Protein AF-A0A267GH67-F1 (afdb_monomer_lite)

InterPro domains:
  IPR001129 Membrane-associated, eicosanoid/glutathione metabolism (MAPEG) protein [PF01124] (10-93)
  IPR023352 Membrane associated eicosanoid/glutathione metabolism-like domain superfamily [G3DSA:1.20.120.550] (2-106)
  IPR023352 Membrane associated eicosanoid/glutathione metabolism-like domain superfamily [SSF161084] (2-93)
  IPR050997 Membrane-associated proteins in eicosanoid and glutathione metabolism [PTHR10250] (2-95)

Organism: NCBI:txid282301

Secondary structure (DSSP, 8-state):
-PPTTHHHHHHHHHHHHHHHHHHHHHHHHHHHHTTPPTT----TT-HHHHHHHHHHHHHHHHHHHHHHHHHHHHHH-HHHHHHHHHHHHHHHHHHHHHHHHHHHHHHHHHHHHHHHHHHHHHHHHTSTHHHHHHHHHHHHHHHHHHHHHHHTT-

Structure (mmCIF, N/CA/C/O backbone):
data_AF-A0A267GH67-F1
#
_entry.id   AF-A0A267GH67-F1
#
loop_
_atom_site.group_PDB
_atom_site.id
_atom_site.type_symbol
_atom_site.label_atom_id
_atom_site.label_alt_id
_atom_site.label_comp_id
_atom_site.label_asym_id
_atom_site.label_entity_id
_atom_site.label_seq_id
_atom_site.pdbx_PDB_ins_code
_atom_site.Cartn_x
_atom_site.Cartn_y
_atom_site.Cartn_z
_atom_site.occupancy
_atom_site.B_iso_or_equiv
_atom_site.auth_seq_id
_atom_site.auth_comp_id
_atom_site.auth_asym_id
_atom_site.auth_atom_id
_atom_site.pdbx_PDB_model_num
ATOM 1 N N . GLY A 1 1 ? -23.900 -3.114 24.636 1.00 74.81 1 GLY A N 1
ATOM 2 C CA . GLY A 1 1 ? -24.261 -2.880 23.220 1.00 74.81 1 GLY A CA 1
ATOM 3 C C . GLY A 1 1 ? -23.152 -2.099 22.541 1.00 74.81 1 GLY A C 1
ATOM 4 O O . GLY A 1 1 ? -22.394 -1.452 23.252 1.00 74.81 1 GLY A O 1
ATOM 5 N N . LEU A 1 2 ? -23.020 -2.180 21.212 1.00 79.12 2 LEU A N 1
ATOM 6 C CA . LEU A 1 2 ? -21.977 -1.452 20.472 1.00 79.12 2 LEU A CA 1
ATOM 7 C C . LEU A 1 2 ? -22.184 0.078 20.548 1.00 79.12 2 LEU A C 1
ATOM 9 O O . LEU A 1 2 ? -23.336 0.524 20.536 1.00 79.12 2 LEU A O 1
ATOM 13 N N . PRO A 1 3 ? -21.103 0.884 20.587 1.00 83.31 3 PRO A N 1
ATOM 14 C CA . PRO A 1 3 ? -21.192 2.342 20.607 1.00 83.31 3 PRO A CA 1
ATOM 15 C C . PRO A 1 3 ? -21.930 2.902 19.385 1.00 83.31 3 PRO A C 1
ATOM 17 O O . PRO A 1 3 ? -21.796 2.409 18.259 1.00 83.31 3 PRO A O 1
ATOM 20 N N . ARG A 1 4 ? -22.672 3.999 19.573 1.00 79.50 4 ARG A N 1
ATOM 21 C CA . ARG A 1 4 ? -23.300 4.727 18.460 1.00 79.50 4 ARG A CA 1
ATOM 22 C C . ARG A 1 4 ? -22.183 5.168 17.498 1.00 79.50 4 ARG A C 1
ATOM 24 O O . ARG A 1 4 ? -21.247 5.825 17.941 1.00 79.50 4 ARG A O 1
ATOM 31 N N . HIS A 1 5 ? -22.320 4.899 16.195 1.00 87.50 5 HIS A N 1
ATOM 32 C CA . HIS A 1 5 ? -21.340 5.194 15.119 1.00 87.50 5 HIS A CA 1
ATOM 33 C C . HIS A 1 5 ? -20.160 4.211 14.976 1.00 87.50 5 HIS A C 1
ATOM 35 O O . HIS A 1 5 ? -19.282 4.443 14.146 1.00 87.50 5 HIS A O 1
ATOM 41 N N . TYR A 1 6 ? -20.155 3.078 15.686 1.00 90.06 6 TYR A N 1
ATOM 42 C CA . TYR A 1 6 ? -19.123 2.045 15.500 1.00 90.06 6 TYR A CA 1
ATOM 43 C C . TYR A 1 6 ? -19.083 1.480 14.064 1.00 90.06 6 TYR A C 1
ATOM 45 O O . TYR A 1 6 ? -18.042 1.036 13.591 1.00 90.06 6 TYR A O 1
ATOM 53 N N . GLY A 1 7 ? -20.186 1.587 13.312 1.00 89.88 7 GLY A N 1
ATOM 54 C CA . GLY A 1 7 ? -20.224 1.241 11.887 1.00 89.88 7 GLY A CA 1
ATOM 55 C C . GLY A 1 7 ? -19.213 2.011 11.025 1.00 89.88 7 GLY A C 1
ATOM 56 O O . GLY A 1 7 ? -18.700 1.453 10.059 1.00 89.88 7 GLY A O 1
ATOM 57 N N . CYS A 1 8 ? -18.848 3.246 11.395 1.00 91.12 8 CYS A N 1
ATOM 58 C CA . CYS A 1 8 ? -17.802 3.998 10.695 1.00 91.12 8 CYS A CA 1
ATOM 59 C C . CYS A 1 8 ? -16.424 3.346 10.866 1.00 91.12 8 CYS A C 1
ATOM 61 O O . CYS A 1 8 ? -15.656 3.287 9.913 1.00 91.12 8 CYS A O 1
ATOM 63 N N . VAL A 1 9 ? -16.129 2.807 12.052 1.00 93.12 9 VAL A N 1
ATOM 64 C CA . VAL A 1 9 ? -14.872 2.097 12.338 1.00 93.12 9 VAL A CA 1
ATOM 65 C C . VAL A 1 9 ? -14.767 0.843 11.468 1.00 93.12 9 VAL A C 1
ATOM 67 O O . VAL A 1 9 ? -13.739 0.608 10.838 1.00 93.12 9 VAL A O 1
ATOM 70 N N . ILE A 1 10 ? -15.862 0.085 11.352 1.00 93.62 10 ILE A N 1
ATOM 71 C CA . ILE A 1 10 ? -15.935 -1.102 10.487 1.00 93.62 10 ILE A CA 1
ATOM 72 C C . ILE A 1 10 ? -15.789 -0.732 9.007 1.00 93.62 10 ILE A C 1
ATOM 74 O O . ILE A 1 10 ? -15.074 -1.419 8.274 1.00 93.62 10 ILE A O 1
ATOM 78 N N . ALA A 1 11 ? -16.412 0.361 8.560 1.00 93.94 11 ALA A N 1
ATOM 79 C CA . ALA A 1 11 ? -16.264 0.846 7.189 1.00 93.94 11 ALA A CA 1
ATOM 80 C C . ALA A 1 11 ? -14.805 1.222 6.873 1.00 93.94 11 ALA A C 1
ATOM 82 O O . ALA A 1 11 ? -14.287 0.843 5.824 1.00 93.94 11 ALA A O 1
ATOM 83 N N . VAL A 1 12 ? -14.115 1.893 7.802 1.00 94.69 12 VAL A N 1
ATOM 84 C CA . VAL A 1 12 ? -12.689 2.235 7.667 1.00 94.69 12 VAL A CA 1
ATOM 85 C C . VAL A 1 12 ? -11.811 0.982 7.676 1.00 94.69 12 VAL A C 1
ATOM 87 O O . VAL A 1 12 ? -10.930 0.854 6.830 1.00 94.69 12 VAL A O 1
ATOM 90 N N . GLY A 1 13 ? -12.082 0.016 8.557 1.00 93.81 13 GLY A N 1
ATOM 91 C CA . GLY A 1 13 ? -11.385 -1.273 8.551 1.00 93.81 13 GLY A CA 1
ATOM 92 C C . GLY A 1 13 ? -11.557 -2.014 7.220 1.00 93.81 13 GLY A C 1
ATOM 93 O O . GLY A 1 13 ? -10.582 -2.473 6.628 1.00 93.81 13 GLY A O 1
ATOM 94 N N . SER A 1 14 ? -12.780 -2.036 6.688 1.00 94.75 14 SER A N 1
ATOM 95 C CA . SER A 1 14 ? -13.091 -2.639 5.385 1.00 94.75 14 SER A CA 1
ATOM 96 C C . SER A 1 14 ? -12.368 -1.924 4.237 1.00 94.75 14 SER A C 1
ATOM 98 O O . SER A 1 14 ? -11.824 -2.572 3.343 1.00 94.75 14 SER A O 1
ATOM 100 N N . ALA A 1 15 ? -12.290 -0.590 4.279 1.00 93.31 15 ALA A N 1
ATOM 101 C CA . ALA A 1 15 ? -11.517 0.191 3.317 1.00 93.31 15 ALA A CA 1
ATOM 102 C C . ALA A 1 15 ? -10.016 -0.149 3.368 1.00 93.31 15 ALA A C 1
ATOM 104 O O . ALA A 1 15 ? -9.376 -0.218 2.320 1.00 93.31 15 ALA A O 1
ATOM 105 N N . GLY A 1 16 ? -9.463 -0.434 4.552 1.00 92.50 16 GLY A N 1
ATOM 106 C CA . GLY A 1 16 ? -8.086 -0.915 4.700 1.00 92.50 16 GLY A CA 1
ATOM 107 C C . GLY A 1 16 ? -7.823 -2.219 3.947 1.00 92.50 16 GLY A C 1
ATOM 108 O O . GLY A 1 16 ? -6.828 -2.337 3.230 1.00 92.50 16 GLY A O 1
ATOM 109 N N . VAL A 1 17 ? -8.762 -3.167 4.000 1.00 92.69 17 VAL A N 1
ATOM 110 C CA . VAL A 1 17 ? -8.658 -4.426 3.245 1.00 92.69 17 VAL A CA 1
ATOM 111 C C . VAL A 1 17 ? -8.622 -4.155 1.739 1.00 92.69 17 VAL A C 1
ATOM 113 O O . VAL A 1 17 ? -7.786 -4.715 1.026 1.00 92.69 17 VAL A O 1
ATOM 116 N N . LEU A 1 18 ? -9.469 -3.245 1.250 1.00 92.06 18 LEU A N 1
ATOM 117 C CA . LEU A 1 18 ? -9.481 -2.847 -0.162 1.00 92.06 18 LEU A CA 1
ATOM 118 C C . LEU A 1 18 ? -8.173 -2.163 -0.585 1.00 92.06 18 LEU A C 1
ATOM 120 O O . LEU A 1 18 ? -7.682 -2.409 -1.690 1.00 92.06 18 LEU A O 1
ATOM 124 N N . VAL A 1 19 ? -7.578 -1.343 0.287 1.00 90.75 19 VAL A N 1
ATOM 125 C CA . VAL A 1 19 ? -6.249 -0.756 0.054 1.00 90.75 19 VAL A CA 1
ATOM 126 C C . VAL A 1 19 ? -5.198 -1.858 -0.081 1.00 90.75 19 VAL A C 1
ATOM 128 O O . VAL A 1 19 ? -4.422 -1.820 -1.038 1.00 90.75 19 VAL A O 1
ATOM 131 N N . ASN A 1 20 ? -5.217 -2.873 0.788 1.00 91.56 20 ASN A N 1
ATOM 132 C CA . ASN A 1 20 ? -4.273 -3.990 0.722 1.00 91.56 20 ASN A CA 1
ATOM 133 C C . ASN A 1 20 ? -4.378 -4.777 -0.593 1.00 91.56 20 ASN A C 1
ATOM 135 O O . ASN A 1 20 ? -3.376 -5.004 -1.273 1.00 91.56 20 ASN A O 1
ATOM 139 N N . ILE A 1 21 ? -5.605 -5.134 -0.991 1.00 90.94 21 ILE A N 1
ATOM 140 C CA . ILE A 1 21 ? -5.888 -5.802 -2.274 1.00 90.94 21 ILE A CA 1
ATOM 141 C C . ILE A 1 21 ? -5.385 -4.938 -3.433 1.00 90.94 21 ILE A C 1
ATOM 143 O O . ILE A 1 21 ? -4.790 -5.425 -4.395 1.00 90.94 21 ILE A O 1
ATOM 147 N N . GLY A 1 22 ? -5.589 -3.630 -3.326 1.00 89.25 22 GLY A N 1
ATOM 148 C CA . GLY A 1 22 ? -5.101 -2.657 -4.276 1.00 89.25 22 GLY A CA 1
ATOM 149 C C . GLY A 1 22 ? -3.580 -2.640 -4.441 1.00 89.25 22 GLY A C 1
ATOM 150 O O . GLY A 1 22 ? -3.077 -2.614 -5.568 1.00 89.25 22 GLY A O 1
ATOM 151 N N . LEU A 1 23 ? -2.848 -2.656 -3.330 1.00 89.06 23 LEU A N 1
ATOM 152 C CA . LEU A 1 23 ? -1.387 -2.716 -3.317 1.00 89.06 23 LEU A CA 1
ATOM 153 C C . LEU A 1 23 ? -0.888 -4.036 -3.920 1.00 89.06 23 LEU A C 1
ATOM 155 O O . LEU A 1 23 ? -0.043 -4.013 -4.814 1.00 89.06 23 LEU A O 1
ATOM 159 N N . ALA A 1 24 ? -1.494 -5.166 -3.546 1.00 89.75 24 ALA A N 1
ATOM 160 C CA . ALA A 1 24 ? -1.186 -6.469 -4.135 1.00 89.75 24 ALA A CA 1
ATOM 161 C C . ALA A 1 24 ? -1.418 -6.484 -5.659 1.00 89.75 24 ALA A C 1
ATOM 163 O O . ALA A 1 24 ? -0.574 -6.951 -6.428 1.00 89.75 24 ALA A O 1
ATOM 164 N N . ALA A 1 25 ? -2.525 -5.900 -6.130 1.00 89.56 25 ALA A N 1
ATOM 165 C CA . ALA A 1 25 ? -2.809 -5.779 -7.558 1.00 89.56 25 ALA A CA 1
ATOM 166 C C . ALA A 1 25 ? -1.763 -4.923 -8.295 1.00 89.56 25 ALA A C 1
ATOM 168 O O . ALA A 1 25 ? -1.427 -5.221 -9.442 1.00 89.56 25 ALA A O 1
ATOM 169 N N . ALA A 1 26 ? -1.216 -3.885 -7.650 1.00 86.25 26 ALA A N 1
ATOM 170 C CA . ALA A 1 26 ? -0.139 -3.076 -8.219 1.00 86.25 26 ALA A CA 1
ATOM 171 C C . ALA A 1 26 ? 1.163 -3.881 -8.375 1.00 86.25 26 ALA A C 1
ATOM 173 O O . ALA A 1 26 ? 1.798 -3.793 -9.426 1.00 86.25 26 ALA A O 1
ATOM 174 N N . VAL A 1 27 ? 1.508 -4.724 -7.395 1.00 88.94 27 VAL A N 1
ATOM 175 C CA . VAL A 1 27 ? 2.648 -5.655 -7.483 1.00 88.94 27 VAL A CA 1
ATOM 176 C C . VAL A 1 27 ? 2.471 -6.623 -8.650 1.00 88.94 27 VAL A C 1
ATOM 178 O O . VAL A 1 27 ? 3.380 -6.788 -9.463 1.00 88.94 27 VAL A O 1
ATOM 181 N N . VAL A 1 28 ? 1.286 -7.228 -8.787 1.00 89.38 28 VAL A N 1
ATOM 182 C CA . VAL A 1 28 ? 0.987 -8.152 -9.893 1.00 89.38 28 VAL A CA 1
ATOM 183 C C . VAL A 1 28 ? 1.054 -7.438 -11.244 1.00 89.38 28 VAL A C 1
ATOM 185 O O . VAL A 1 28 ? 1.618 -7.977 -12.196 1.00 89.38 28 VAL A O 1
ATOM 188 N N . ALA A 1 29 ? 0.515 -6.221 -11.341 1.00 87.12 29 ALA A N 1
ATOM 189 C CA . ALA A 1 29 ? 0.575 -5.429 -12.563 1.00 87.12 29 ALA A CA 1
ATOM 190 C C . ALA A 1 29 ? 2.023 -5.080 -12.945 1.00 87.12 29 ALA A C 1
ATOM 192 O O . ALA A 1 29 ? 2.404 -5.263 -14.101 1.00 87.12 29 ALA A O 1
ATOM 193 N N . ALA A 1 30 ? 2.842 -4.638 -11.987 1.00 86.19 30 ALA A N 1
ATOM 194 C CA . ALA A 1 30 ? 4.258 -4.351 -12.208 1.00 86.19 30 ALA A CA 1
ATOM 195 C C . ALA A 1 30 ? 5.031 -5.616 -12.613 1.00 86.19 30 ALA A C 1
ATOM 197 O O . ALA A 1 30 ? 5.764 -5.610 -13.600 1.00 86.19 30 ALA A O 1
ATOM 198 N N . ARG A 1 31 ? 4.778 -6.741 -11.937 1.00 89.56 31 ARG A N 1
ATOM 199 C CA . ARG A 1 31 ? 5.369 -8.041 -12.276 1.00 89.56 31 ARG A CA 1
ATOM 200 C C . ARG A 1 31 ? 5.059 -8.463 -13.710 1.00 89.56 31 ARG A C 1
ATOM 202 O O . ARG A 1 31 ? 5.952 -8.936 -14.408 1.00 89.56 31 ARG A O 1
ATOM 209 N N . ARG A 1 32 ? 3.811 -8.284 -14.161 1.00 88.25 32 ARG A N 1
ATOM 210 C CA . ARG A 1 32 ? 3.406 -8.603 -15.540 1.00 88.25 32 ARG A CA 1
ATOM 211 C C . ARG A 1 32 ? 4.104 -7.711 -16.567 1.00 88.25 32 ARG A C 1
ATOM 213 O O . ARG A 1 32 ? 4.496 -8.219 -17.610 1.00 88.25 32 ARG A O 1
ATOM 220 N N . ARG A 1 33 ? 4.296 -6.419 -16.271 1.00 86.00 33 ARG A N 1
ATOM 221 C CA . ARG A 1 33 ? 4.989 -5.473 -17.170 1.00 86.00 33 ARG A CA 1
ATOM 222 C C . ARG A 1 33 ? 6.450 -5.846 -17.406 1.00 86.00 33 ARG A C 1
ATOM 224 O O . ARG A 1 33 ? 6.910 -5.752 -18.535 1.00 86.00 33 ARG A O 1
ATOM 231 N N . HIS A 1 34 ? 7.147 -6.291 -16.364 1.00 86.31 34 HIS A N 1
ATOM 232 C CA . HIS A 1 34 ? 8.570 -6.643 -16.431 1.00 86.31 34 HIS A CA 1
ATOM 233 C C . HIS A 1 34 ? 8.827 -8.149 -16.633 1.00 86.31 34 HIS A C 1
ATOM 235 O O . HIS A 1 34 ? 9.973 -8.580 -16.581 1.00 86.31 34 HIS A O 1
ATOM 241 N N . GLN A 1 35 ? 7.777 -8.955 -16.845 1.00 90.25 35 GLN A N 1
ATOM 242 C CA . GLN A 1 35 ? 7.854 -10.412 -17.052 1.00 90.25 35 GLN A CA 1
ATOM 243 C C . GLN A 1 35 ? 8.691 -11.163 -15.995 1.00 90.25 35 GLN A C 1
ATOM 245 O O . GLN A 1 35 ? 9.371 -12.148 -16.284 1.00 90.25 35 GLN A O 1
ATOM 250 N N . ILE A 1 36 ? 8.622 -10.711 -14.742 1.00 88.00 36 ILE A N 1
ATOM 251 C CA . ILE A 1 36 ? 9.447 -11.245 -13.654 1.00 88.00 36 ILE A CA 1
ATOM 252 C C . ILE A 1 36 ? 8.921 -12.624 -13.244 1.00 88.00 36 ILE A C 1
ATOM 254 O O . ILE A 1 36 ? 7.773 -12.759 -12.800 1.00 88.00 36 ILE A O 1
ATOM 258 N N . LYS A 1 37 ? 9.760 -13.658 -13.372 1.00 88.88 37 LYS A N 1
ATOM 259 C CA . LYS A 1 37 ? 9.420 -15.027 -12.960 1.00 88.88 37 LYS A CA 1
ATOM 260 C C . LYS A 1 37 ? 9.454 -15.169 -11.436 1.00 88.88 37 LYS A C 1
ATOM 262 O O . LYS A 1 37 ? 10.321 -14.627 -10.754 1.00 88.88 37 LYS A O 1
ATOM 267 N N . PHE A 1 38 ? 8.509 -15.937 -10.895 1.00 79.75 38 PHE A N 1
ATOM 268 C CA . PHE A 1 38 ? 8.573 -16.400 -9.503 1.00 79.75 38 PHE A CA 1
ATOM 269 C C . PHE A 1 38 ? 9.830 -17.290 -9.341 1.00 79.75 38 PHE A C 1
ATOM 271 O O . PHE A 1 38 ? 10.105 -18.047 -10.275 1.00 79.75 38 PHE A O 1
ATOM 278 N N . PRO A 1 39 ? 10.605 -17.229 -8.236 1.00 88.38 39 PRO A N 1
ATOM 279 C CA . PRO A 1 39 ? 10.362 -16.562 -6.947 1.00 88.38 39 PRO A CA 1
ATOM 280 C C . PRO A 1 39 ? 10.971 -15.163 -6.776 1.00 88.38 39 PRO A C 1
ATOM 282 O O . PRO A 1 39 ? 11.027 -14.668 -5.653 1.00 88.38 39 PRO A O 1
ATOM 285 N N . ASN A 1 40 ? 11.399 -14.494 -7.849 1.00 87.44 40 ASN A N 1
ATOM 286 C CA . ASN A 1 40 ? 12.136 -13.242 -7.700 1.00 87.44 40 ASN A CA 1
ATOM 287 C C . ASN A 1 40 ? 11.251 -12.112 -7.130 1.00 87.44 40 ASN A C 1
ATOM 289 O O . ASN A 1 40 ? 10.200 -11.774 -7.692 1.00 87.44 40 ASN A O 1
ATOM 293 N N . MET A 1 41 ? 11.672 -11.551 -5.991 1.00 85.06 41 MET A N 1
ATOM 294 C CA . MET A 1 41 ? 10.984 -10.455 -5.285 1.00 85.06 41 MET A CA 1
ATOM 295 C C . MET A 1 41 ? 11.687 -9.107 -5.447 1.00 85.06 41 MET A C 1
ATOM 297 O O . MET A 1 41 ? 11.084 -8.072 -5.186 1.00 85.06 41 MET A O 1
ATOM 301 N N . HIS A 1 42 ? 12.932 -9.121 -5.917 1.00 87.75 42 HIS A N 1
ATOM 302 C CA . HIS A 1 42 ? 13.718 -7.930 -6.181 1.00 87.75 42 HIS A CA 1
ATOM 303 C C . HIS A 1 42 ? 14.418 -8.090 -7.531 1.00 87.75 42 HIS A C 1
ATOM 305 O O . HIS A 1 42 ? 15.012 -9.132 -7.806 1.00 87.75 42 HIS A O 1
ATOM 311 N N . GLN A 1 43 ? 14.334 -7.070 -8.382 1.00 86.19 43 GLN A N 1
ATOM 312 C CA . GLN A 1 43 ? 15.031 -7.028 -9.660 1.00 86.19 43 GLN A CA 1
ATOM 313 C C . GLN A 1 43 ? 15.652 -5.640 -9.886 1.00 86.19 43 GLN A C 1
ATOM 315 O O . GLN A 1 43 ? 14.906 -4.659 -9.905 1.00 86.19 43 GLN A O 1
ATOM 320 N N . PRO A 1 44 ? 16.983 -5.522 -10.053 1.00 85.44 44 PRO A N 1
ATOM 321 C CA . PRO A 1 44 ? 17.656 -4.228 -10.224 1.00 85.44 44 PRO A CA 1
ATOM 322 C C . PRO A 1 44 ? 17.099 -3.409 -11.396 1.00 85.44 44 PRO A C 1
ATOM 324 O O . PRO A 1 44 ? 16.897 -2.206 -11.270 1.00 85.44 44 PRO A O 1
ATOM 327 N N . ASP A 1 45 ? 16.739 -4.090 -12.484 1.00 85.12 45 ASP A N 1
ATOM 328 C CA . ASP A 1 45 ? 16.263 -3.470 -13.729 1.00 85.12 45 ASP A CA 1
ATOM 329 C C . ASP A 1 45 ? 14.794 -3.009 -13.677 1.00 85.12 45 ASP A C 1
ATOM 331 O O . ASP A 1 45 ? 14.268 -2.463 -14.647 1.00 85.12 45 ASP A O 1
ATOM 335 N N . ALA A 1 46 ? 14.096 -3.249 -12.561 1.00 83.00 46 ALA A N 1
ATOM 336 C CA . ALA A 1 46 ? 12.682 -2.920 -12.389 1.00 83.00 46 ALA A CA 1
ATOM 337 C C . ALA A 1 46 ? 12.435 -2.187 -11.053 1.00 83.00 46 ALA A C 1
ATOM 339 O O . ALA A 1 46 ? 11.794 -2.738 -10.148 1.00 83.00 46 ALA A O 1
ATOM 340 N N . PRO A 1 47 ? 12.907 -0.932 -10.906 1.00 82.69 47 PRO A N 1
ATOM 341 C CA . PRO A 1 47 ? 12.755 -0.164 -9.668 1.00 82.69 47 PRO A CA 1
ATOM 342 C C . PRO A 1 47 ? 11.285 0.039 -9.266 1.00 82.69 47 PRO A C 1
ATOM 344 O O . PRO A 1 47 ? 10.962 -0.020 -8.080 1.00 82.69 47 PRO A O 1
ATOM 347 N N . ASP A 1 48 ? 10.378 0.185 -10.238 1.00 83.25 48 ASP A N 1
ATOM 348 C CA . ASP A 1 48 ? 8.936 0.317 -9.988 1.00 83.25 48 ASP A CA 1
ATOM 349 C C . ASP A 1 48 ? 8.331 -0.943 -9.347 1.00 83.25 48 ASP A C 1
ATOM 351 O O . ASP A 1 48 ? 7.457 -0.847 -8.481 1.00 83.25 48 ASP A O 1
ATOM 355 N N . PHE A 1 49 ? 8.797 -2.133 -9.748 1.00 86.62 49 PHE A N 1
ATOM 356 C CA . PHE A 1 49 ? 8.362 -3.399 -9.156 1.00 86.62 49 PHE A CA 1
ATOM 357 C C . PHE A 1 49 ? 8.864 -3.533 -7.718 1.00 86.62 49 PHE A C 1
ATOM 359 O O . PHE A 1 49 ? 8.067 -3.837 -6.832 1.00 86.62 49 PHE A O 1
ATOM 366 N N . ASN A 1 50 ? 10.147 -3.246 -7.477 1.00 88.31 50 ASN A N 1
ATOM 367 C CA . ASN A 1 50 ? 10.738 -3.326 -6.138 1.00 88.31 50 ASN A CA 1
ATOM 368 C C . ASN A 1 50 ? 10.022 -2.390 -5.166 1.00 88.31 50 ASN A C 1
ATOM 370 O O . ASN A 1 50 ? 9.666 -2.787 -4.061 1.00 88.31 50 ASN A O 1
ATOM 374 N N . TRP A 1 51 ? 9.749 -1.164 -5.613 1.00 86.06 51 TRP A N 1
ATOM 375 C CA . TRP A 1 51 ? 9.029 -0.185 -4.816 1.00 86.06 51 TRP A CA 1
ATOM 376 C C . TRP A 1 51 ? 7.597 -0.648 -4.507 1.00 86.06 51 TRP A C 1
ATOM 378 O O . TRP A 1 51 ? 7.147 -0.544 -3.368 1.00 86.06 51 TRP A O 1
ATOM 388 N N . ALA A 1 52 ? 6.882 -1.208 -5.491 1.00 87.56 52 ALA A N 1
ATOM 389 C CA . ALA A 1 52 ? 5.531 -1.727 -5.275 1.00 87.56 52 ALA A CA 1
ATOM 390 C C . ALA A 1 52 ? 5.512 -2.892 -4.272 1.00 87.56 52 ALA A C 1
ATOM 392 O O . ALA A 1 52 ? 4.626 -2.947 -3.417 1.00 87.56 52 ALA A O 1
ATOM 393 N N . VAL A 1 53 ? 6.485 -3.805 -4.369 1.00 90.62 53 VAL A N 1
ATOM 394 C CA . VAL A 1 53 ? 6.658 -4.918 -3.423 1.00 90.62 53 VAL A CA 1
ATOM 395 C C . VAL A 1 53 ? 6.938 -4.380 -2.024 1.00 90.62 53 VAL A C 1
ATOM 397 O O . VAL A 1 53 ? 6.245 -4.768 -1.087 1.00 90.62 53 VAL A O 1
ATOM 400 N N . GLN A 1 54 ? 7.885 -3.449 -1.894 1.00 89.25 54 GLN A N 1
ATOM 401 C CA . GLN A 1 54 ? 8.251 -2.850 -0.614 1.00 89.25 54 GLN A CA 1
ATOM 402 C C . GLN A 1 54 ? 7.045 -2.199 0.067 1.00 89.25 54 GLN A C 1
ATOM 404 O O . GLN A 1 54 ? 6.722 -2.546 1.195 1.00 89.25 54 GLN A O 1
ATOM 409 N N . VAL A 1 55 ? 6.298 -1.344 -0.637 1.00 88.31 55 VAL A N 1
ATOM 410 C CA . VAL A 1 55 ? 5.132 -0.668 -0.045 1.00 88.31 55 VAL A CA 1
ATOM 411 C C . VAL A 1 55 ? 4.027 -1.644 0.357 1.00 88.31 55 VAL A C 1
ATOM 413 O O . VAL A 1 55 ? 3.353 -1.427 1.364 1.00 88.31 55 VAL A O 1
ATOM 416 N N . HIS A 1 56 ? 3.823 -2.721 -0.402 1.00 89.62 56 HIS A N 1
ATOM 417 C CA . HIS A 1 56 ? 2.857 -3.750 -0.023 1.00 89.62 56 HIS A CA 1
ATOM 418 C C . HIS A 1 56 ? 3.284 -4.504 1.247 1.00 89.62 56 HIS A C 1
ATOM 420 O O . HIS A 1 56 ? 2.441 -4.769 2.108 1.00 89.62 56 HIS A O 1
ATOM 426 N N . LEU A 1 57 ? 4.575 -4.820 1.383 1.00 91.38 57 LEU A N 1
ATOM 427 C CA . LEU A 1 57 ? 5.130 -5.498 2.558 1.00 91.38 57 LEU A CA 1
ATOM 428 C C . LEU A 1 57 ? 5.142 -4.593 3.796 1.00 91.38 57 LEU A C 1
ATOM 430 O O . LEU A 1 57 ? 4.737 -5.044 4.869 1.00 91.38 57 LEU A O 1
ATOM 434 N N . ASP A 1 58 ? 5.518 -3.322 3.642 1.00 90.69 58 ASP A N 1
ATOM 435 C CA . ASP A 1 58 ? 5.482 -2.320 4.713 1.00 90.69 58 ASP A CA 1
ATOM 436 C C . ASP A 1 58 ? 4.052 -2.176 5.251 1.00 90.69 58 ASP A C 1
ATOM 438 O O . ASP A 1 58 ? 3.810 -2.299 6.452 1.00 90.69 58 ASP A O 1
ATOM 442 N N . TYR A 1 59 ? 3.070 -2.028 4.352 1.00 91.00 59 TYR A N 1
ATOM 443 C CA . TYR A 1 59 ? 1.661 -1.967 4.741 1.00 91.00 59 TYR A CA 1
ATOM 444 C C . TYR A 1 59 ? 1.199 -3.253 5.430 1.00 91.00 59 TYR A C 1
ATOM 446 O O . TYR A 1 59 ? 0.522 -3.189 6.451 1.00 91.00 59 TYR A O 1
ATOM 454 N N . SER A 1 60 ? 1.562 -4.422 4.895 1.00 91.88 60 SER A N 1
ATOM 455 C CA . SER A 1 60 ? 1.158 -5.714 5.466 1.00 91.88 60 SER A CA 1
ATOM 456 C C . SER A 1 60 ? 1.713 -5.924 6.876 1.00 91.88 60 SER A C 1
ATOM 458 O O . SER A 1 60 ? 1.034 -6.508 7.718 1.00 91.88 60 SER A O 1
ATOM 460 N N . SER A 1 61 ? 2.913 -5.408 7.145 1.00 91.75 61 SER A N 1
ATOM 461 C CA . SER A 1 61 ? 3.555 -5.472 8.461 1.00 91.75 61 SER A CA 1
ATOM 462 C C . SER A 1 61 ? 2.896 -4.520 9.465 1.00 91.75 61 SER A C 1
ATOM 464 O O . SER A 1 61 ? 2.681 -4.879 10.621 1.00 91.75 61 SER A O 1
ATOM 466 N N . GLU A 1 62 ? 2.508 -3.322 9.021 1.00 91.06 62 GLU A N 1
ATOM 467 C CA . GLU A 1 62 ? 1.822 -2.323 9.854 1.00 91.06 62 GLU A CA 1
ATOM 468 C C . GLU A 1 62 ? 0.324 -2.629 10.059 1.00 91.06 62 GLU A C 1
ATOM 470 O O . GLU A 1 62 ? -0.274 -2.202 11.051 1.00 91.06 62 GLU A O 1
ATOM 475 N N . ALA A 1 63 ? -0.297 -3.381 9.146 1.00 91.19 63 ALA A N 1
ATOM 476 C CA . ALA A 1 63 ? -1.740 -3.607 9.108 1.00 91.19 63 ALA A CA 1
ATOM 477 C C . ALA A 1 63 ? -2.291 -4.217 10.406 1.00 91.19 63 ALA A C 1
ATOM 479 O O . ALA A 1 63 ? -3.361 -3.817 10.863 1.00 91.19 63 ALA A O 1
ATOM 480 N N . ALA A 1 64 ? -1.566 -5.149 11.031 1.00 91.81 64 ALA A N 1
ATOM 481 C CA . ALA A 1 64 ? -2.001 -5.775 12.281 1.00 91.81 64 ALA A CA 1
ATOM 482 C C . ALA A 1 64 ? -2.160 -4.744 13.414 1.00 91.81 64 ALA A C 1
ATOM 484 O O . ALA A 1 64 ? -3.205 -4.691 14.066 1.00 91.81 64 ALA A O 1
ATOM 485 N N . PHE A 1 65 ? -1.159 -3.878 13.597 1.00 93.94 65 PHE A N 1
ATOM 486 C CA . PHE A 1 65 ? -1.194 -2.806 14.595 1.00 93.94 65 PHE A CA 1
ATOM 487 C C . PHE A 1 65 ? -2.270 -1.769 14.277 1.00 93.94 65 PHE A C 1
ATOM 489 O O . PHE A 1 65 ? -2.975 -1.309 15.179 1.00 93.94 65 PHE A O 1
ATOM 496 N N . PHE A 1 66 ? -2.440 -1.444 12.995 1.00 93.44 66 PHE A N 1
ATOM 497 C CA . PHE A 1 66 ? -3.496 -0.557 12.525 1.00 93.44 66 PHE A CA 1
ATOM 498 C C . PHE A 1 66 ? -4.890 -1.082 12.892 1.00 93.44 66 PHE A C 1
ATOM 500 O O . PHE A 1 66 ? -5.650 -0.373 13.551 1.00 93.44 66 PHE A O 1
ATOM 507 N N . TYR A 1 67 ? -5.225 -2.323 12.524 1.00 94.25 67 TYR A N 1
ATOM 508 C CA . TYR A 1 67 ? -6.546 -2.890 12.810 1.00 94.25 67 TYR A CA 1
ATOM 509 C C . TYR A 1 67 ? -6.785 -3.065 14.307 1.00 94.25 67 TYR A C 1
ATOM 511 O O . TYR A 1 67 ? -7.879 -2.761 14.781 1.00 94.25 67 TYR A O 1
ATOM 519 N N . PHE A 1 68 ? -5.770 -3.497 15.059 1.00 94.31 68 PHE A N 1
ATOM 520 C CA . PHE A 1 68 ? -5.876 -3.620 16.510 1.00 94.31 68 PHE A CA 1
ATOM 521 C C . PHE A 1 68 ? -6.209 -2.273 17.157 1.00 94.31 68 PHE A C 1
ATOM 523 O O . PHE A 1 68 ? -7.177 -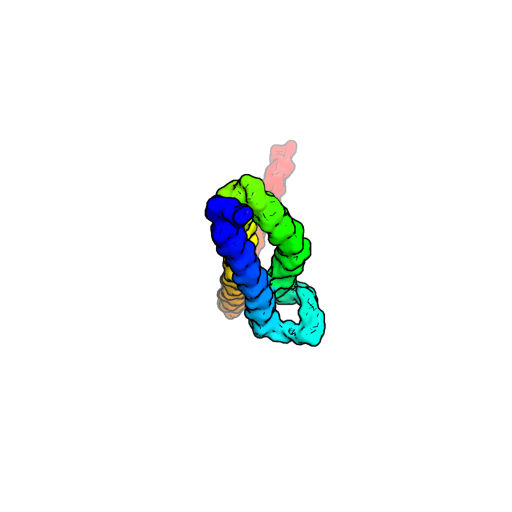2.172 17.910 1.00 94.31 68 PHE A O 1
ATOM 530 N N . THR A 1 69 ? -5.468 -1.220 16.807 1.00 93.38 69 THR A N 1
ATOM 531 C CA . THR A 1 69 ? -5.663 0.129 17.362 1.00 93.38 69 THR A CA 1
ATOM 532 C C . THR A 1 69 ? -6.987 0.745 16.908 1.00 93.38 69 THR A C 1
ATOM 534 O O . THR A 1 69 ? -7.679 1.382 17.699 1.00 93.38 69 THR A O 1
ATOM 537 N N . LEU A 1 70 ? -7.385 0.519 15.653 1.00 93.75 70 LEU A N 1
ATOM 538 C CA . LEU A 1 70 ? -8.651 1.003 15.102 1.00 93.75 70 LEU A CA 1
ATOM 539 C C . LEU A 1 70 ? -9.855 0.379 15.821 1.00 93.75 70 LEU A C 1
ATOM 541 O O . LEU A 1 70 ? -10.787 1.091 16.194 1.00 93.75 70 LEU A O 1
ATOM 545 N N . LEU A 1 71 ? -9.835 -0.942 16.029 1.00 93.38 71 LEU A N 1
ATOM 546 C CA . LEU A 1 71 ? -10.935 -1.665 16.667 1.00 93.38 71 LEU A CA 1
ATOM 547 C C . LEU A 1 71 ? -11.013 -1.375 18.166 1.00 93.38 71 LEU A C 1
ATOM 549 O O . LEU A 1 71 ? -12.106 -1.101 18.662 1.00 93.38 71 LEU A O 1
ATOM 553 N N . THR A 1 72 ? -9.877 -1.400 18.871 1.00 93.31 72 THR A N 1
ATOM 554 C CA . THR A 1 72 ? -9.817 -1.145 20.321 1.00 93.31 72 THR A CA 1
ATOM 555 C C . THR A 1 72 ? -10.074 0.324 20.654 1.00 93.31 72 THR A C 1
ATOM 557 O O . THR A 1 72 ? -10.943 0.614 21.470 1.00 93.31 72 THR A O 1
ATOM 560 N N . GLY A 1 73 ? -9.425 1.266 19.961 1.00 89.94 73 GLY A N 1
ATOM 561 C CA . GLY A 1 73 ? -9.671 2.703 20.125 1.00 89.94 73 GLY A CA 1
ATOM 562 C C . GLY A 1 73 ? -11.069 3.130 19.669 1.00 89.94 73 GLY A C 1
ATOM 563 O O . GLY A 1 73 ? -11.657 4.063 20.217 1.00 89.94 73 GLY A O 1
ATOM 564 N N . GLY A 1 74 ? -11.652 2.406 18.710 1.00 90.62 74 GLY A N 1
ATOM 565 C CA . GLY A 1 74 ? -13.024 2.622 18.266 1.00 90.62 74 GLY A CA 1
ATOM 566 C C . GLY A 1 74 ? -14.083 2.275 19.315 1.00 90.62 74 GLY A C 1
ATOM 567 O O . GLY A 1 74 ? -15.210 2.759 19.192 1.00 90.62 74 GLY A O 1
ATOM 568 N N . LEU A 1 75 ? -13.762 1.445 20.320 1.00 91.62 75 LEU A N 1
ATOM 569 C CA . LEU A 1 75 ? -14.712 1.077 21.380 1.00 91.62 75 LEU A CA 1
ATOM 570 C C . LEU A 1 75 ? -14.993 2.257 22.311 1.00 91.62 75 LEU A C 1
ATOM 572 O O . LEU A 1 75 ? -16.139 2.442 22.712 1.00 91.62 75 LEU A O 1
ATOM 576 N N . ASP A 1 76 ? -13.967 3.052 22.606 1.00 90.0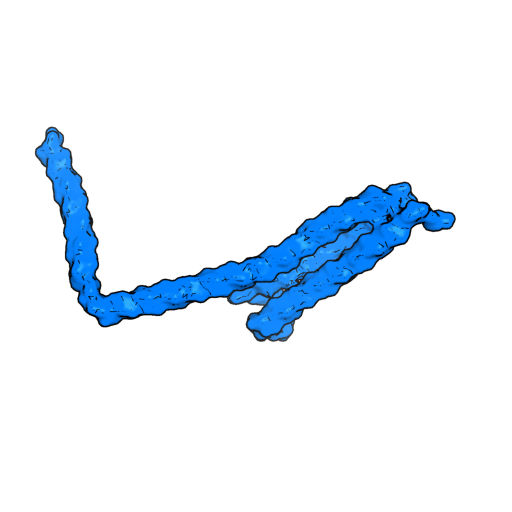6 76 ASP A N 1
ATOM 577 C CA . ASP A 1 76 ? -14.072 4.220 23.480 1.00 90.06 76 ASP A CA 1
ATOM 578 C C . ASP A 1 76 ? -14.478 5.478 22.690 1.00 90.06 76 ASP A C 1
ATOM 580 O O . ASP A 1 76 ? -15.424 6.182 23.037 1.00 90.06 76 ASP A O 1
ATOM 584 N N . SER A 1 77 ? -13.823 5.724 21.549 1.00 90.31 77 SER A N 1
ATOM 585 C CA . SER A 1 77 ? -14.021 6.934 20.739 1.00 90.31 77 SER A CA 1
ATOM 586 C C . SER A 1 77 ? -14.167 6.623 19.238 1.00 90.31 77 SER A C 1
ATOM 588 O O . SER A 1 77 ? -13.252 6.886 18.449 1.00 90.31 77 SER A O 1
ATOM 590 N N . PRO A 1 78 ? -15.340 6.134 18.776 1.00 89.38 78 PRO A N 1
ATOM 591 C CA . PRO A 1 78 ? -15.529 5.632 17.408 1.00 89.38 78 PRO A CA 1
ATOM 592 C C . PRO A 1 78 ? -15.290 6.679 16.311 1.00 89.38 78 PRO A C 1
ATOM 594 O O . PRO A 1 78 ? -14.797 6.350 15.234 1.00 89.38 78 PRO A O 1
ATOM 597 N N . ARG A 1 79 ? -15.612 7.956 16.563 1.00 91.75 79 ARG A N 1
ATOM 598 C CA . ARG A 1 79 ? -15.426 9.039 15.578 1.00 91.75 79 ARG A CA 1
ATOM 599 C C . ARG A 1 79 ? -13.954 9.396 15.383 1.00 91.75 79 ARG A C 1
ATOM 601 O O . ARG A 1 79 ? -13.511 9.530 14.247 1.00 91.75 79 ARG A O 1
ATOM 608 N N . LEU A 1 80 ? -13.205 9.527 16.479 1.00 91.94 80 LEU A N 1
ATOM 609 C CA . LEU A 1 80 ? -11.778 9.852 16.431 1.00 91.94 80 LEU A CA 1
ATOM 610 C C . LEU A 1 80 ? -10.983 8.706 15.806 1.00 91.94 80 LEU A C 1
ATOM 612 O O . LEU A 1 80 ? -10.167 8.947 14.920 1.00 91.94 80 LEU 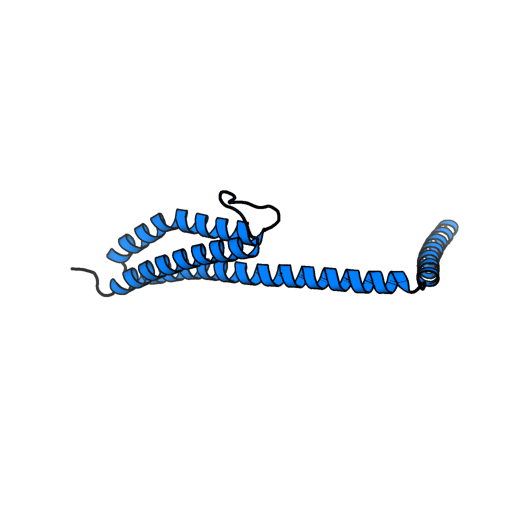A O 1
ATOM 616 N N . ALA A 1 81 ? -11.294 7.464 16.190 1.00 91.69 81 ALA A N 1
ATOM 617 C CA . ALA A 1 81 ? -10.685 6.278 15.600 1.00 91.69 81 ALA A CA 1
ATOM 618 C C . ALA A 1 81 ? -10.936 6.197 14.085 1.00 91.69 81 ALA A C 1
ATOM 620 O O . ALA A 1 81 ? -10.006 5.957 13.318 1.00 91.69 81 ALA A O 1
ATOM 621 N N . ALA A 1 82 ? -12.166 6.467 13.629 1.00 91.44 82 ALA A N 1
ATOM 622 C CA . ALA A 1 82 ? -12.489 6.470 12.203 1.00 91.44 82 ALA A CA 1
ATOM 623 C C . ALA A 1 82 ? -11.749 7.576 11.424 1.00 91.44 82 ALA A C 1
ATOM 625 O O . ALA A 1 82 ? -11.246 7.314 10.332 1.00 91.44 82 ALA A O 1
ATOM 626 N N . LEU A 1 83 ? -11.637 8.791 11.977 1.00 93.62 83 LEU A N 1
ATOM 627 C CA . LEU A 1 83 ? -10.896 9.890 11.343 1.00 93.62 83 LEU A CA 1
ATOM 628 C C . LEU A 1 83 ? -9.394 9.598 11.259 1.00 93.62 83 LEU A C 1
ATOM 630 O O . LEU A 1 83 ? -8.800 9.759 10.193 1.00 93.62 83 LEU A O 1
ATOM 634 N N . ALA A 1 84 ? -8.793 9.122 12.351 1.00 92.62 84 ALA A N 1
ATOM 635 C CA . ALA A 1 84 ? -7.391 8.713 12.370 1.00 92.62 84 ALA A CA 1
ATOM 636 C C . ALA A 1 84 ? -7.136 7.565 11.383 1.00 92.62 84 ALA A C 1
ATOM 638 O O . ALA A 1 84 ? -6.155 7.585 10.638 1.00 92.62 84 ALA A O 1
ATOM 639 N N . GLY A 1 85 ? -8.059 6.601 11.313 1.00 92.31 85 GLY A N 1
ATOM 640 C CA . GLY A 1 85 ? -7.963 5.493 10.376 1.00 92.31 85 GLY A CA 1
ATOM 641 C C . GLY A 1 85 ? -8.073 5.930 8.914 1.00 92.31 85 GLY A C 1
ATOM 642 O O . GLY A 1 85 ? -7.292 5.476 8.082 1.00 92.31 85 GLY A O 1
ATOM 643 N N . LEU A 1 86 ? -8.968 6.868 8.594 1.00 92.94 86 LEU A N 1
ATOM 644 C CA . LEU A 1 86 ? -9.040 7.469 7.258 1.00 92.94 86 LEU A CA 1
ATOM 645 C C . LEU A 1 86 ? -7.753 8.211 6.897 1.00 92.94 86 LEU A C 1
ATOM 647 O O . LEU A 1 86 ? -7.234 8.012 5.801 1.00 92.94 86 LEU A O 1
ATOM 651 N N . ALA A 1 87 ? -7.213 9.023 7.808 1.00 92.12 87 ALA A N 1
ATOM 652 C CA . ALA A 1 87 ? -5.953 9.730 7.586 1.00 92.12 87 ALA A CA 1
ATOM 653 C C . ALA A 1 87 ? -4.795 8.753 7.310 1.00 92.12 87 ALA A C 1
ATOM 655 O O . ALA A 1 87 ? -4.029 8.948 6.361 1.00 92.12 87 ALA A O 1
ATOM 656 N N . PHE A 1 88 ? -4.722 7.655 8.071 1.00 90.25 88 PHE A N 1
ATOM 657 C CA . PHE A 1 88 ? -3.745 6.589 7.853 1.00 90.25 88 PHE A CA 1
ATOM 658 C C . PHE A 1 88 ? -3.888 5.959 6.459 1.00 90.25 88 PHE A C 1
ATOM 660 O O . PHE A 1 88 ? -2.910 5.883 5.712 1.00 90.25 88 PHE A O 1
ATOM 667 N N . LEU A 1 89 ? -5.102 5.574 6.055 1.00 90.25 89 LEU A N 1
ATOM 668 C CA . LEU A 1 89 ? -5.344 4.965 4.741 1.00 90.25 89 LEU A CA 1
ATOM 669 C C . LEU A 1 89 ? -5.056 5.922 3.579 1.00 90.25 89 LEU A C 1
ATOM 671 O O . LEU A 1 89 ? -4.470 5.510 2.573 1.00 90.25 89 LEU A O 1
ATOM 675 N N . LEU A 1 90 ? -5.419 7.200 3.716 1.00 87.44 90 LEU A N 1
ATOM 676 C CA . LEU A 1 90 ? -5.164 8.215 2.695 1.00 87.44 90 LEU A CA 1
ATOM 677 C C . LEU A 1 90 ?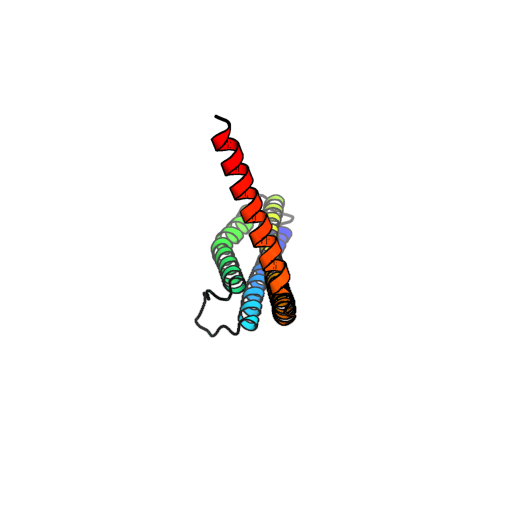 -3.665 8.354 2.419 1.00 87.44 90 LEU A C 1
ATOM 679 O O . LEU A 1 90 ? -3.266 8.319 1.253 1.00 87.44 90 LEU A O 1
ATOM 683 N N . SER A 1 91 ? -2.833 8.386 3.464 1.00 82.44 91 SER A N 1
ATOM 684 C CA . SER A 1 91 ? -1.374 8.475 3.315 1.00 82.44 91 SER A CA 1
ATOM 685 C C . SER A 1 91 ? -0.793 7.362 2.425 1.00 82.44 91 SER A C 1
ATOM 687 O O . SER A 1 91 ? 0.073 7.613 1.585 1.00 82.44 91 SER A O 1
ATOM 689 N N . ARG A 1 92 ? -1.319 6.134 2.528 1.00 77.38 92 ARG A N 1
ATOM 690 C CA . ARG A 1 92 ? -0.829 4.974 1.763 1.00 77.38 92 ARG A CA 1
ATOM 691 C C . ARG A 1 92 ? -1.481 4.840 0.390 1.00 77.38 92 ARG A C 1
ATOM 693 O O . ARG A 1 92 ? -0.856 4.347 -0.549 1.00 77.38 92 ARG A O 1
ATOM 700 N N . SER A 1 93 ? -2.696 5.355 0.223 1.00 74.50 93 SER A N 1
ATOM 701 C CA . SER A 1 93 ? -3.324 5.464 -1.098 1.00 74.50 93 SER A CA 1
ATOM 702 C C . SER A 1 93 ? -2.570 6.434 -2.024 1.00 74.50 93 SER A C 1
ATOM 704 O O . SER A 1 93 ? -2.424 6.149 -3.214 1.00 74.50 93 SER A O 1
ATOM 706 N N . VAL A 1 94 ? -1.994 7.512 -1.474 1.00 68.25 94 VAL A N 1
ATOM 707 C CA . VAL A 1 94 ? -1.113 8.436 -2.211 1.00 68.25 94 VAL A CA 1
ATOM 708 C C . VAL A 1 94 ? 0.164 7.729 -2.658 1.00 68.25 94 VAL A C 1
ATOM 710 O O . VAL A 1 94 ? 0.570 7.887 -3.808 1.00 68.25 94 VAL A O 1
ATOM 713 N N . ALA A 1 95 ? 0.750 6.871 -1.816 1.00 64.44 95 ALA A N 1
ATOM 714 C CA . ALA A 1 95 ? 1.895 6.054 -2.215 1.00 64.44 95 ALA A CA 1
ATOM 715 C C . ALA A 1 95 ? 1.558 5.223 -3.471 1.00 64.44 95 ALA A C 1
ATOM 717 O O . ALA A 1 95 ? 2.287 5.255 -4.463 1.00 64.44 95 ALA A O 1
ATOM 718 N N . ARG A 1 96 ? 0.391 4.565 -3.508 1.00 58.75 96 ARG A N 1
ATOM 719 C CA . ARG A 1 96 ? -0.050 3.813 -4.697 1.00 58.75 96 ARG A CA 1
ATOM 720 C C . ARG A 1 96 ? -0.112 4.676 -5.967 1.00 58.75 96 ARG A C 1
ATOM 722 O O . ARG A 1 96 ? 0.255 4.205 -7.045 1.00 58.75 96 ARG A O 1
ATOM 729 N N . GLN A 1 97 ? -0.561 5.926 -5.860 1.00 59.56 97 GLN A N 1
ATOM 730 C CA . GLN A 1 97 ? -0.599 6.857 -6.995 1.00 59.56 97 GLN A CA 1
ATOM 731 C C . GLN A 1 97 ? 0.806 7.282 -7.442 1.00 59.56 97 GLN A C 1
ATOM 733 O O . GLN A 1 97 ? 1.060 7.410 -8.641 1.00 59.56 97 GLN A O 1
ATOM 7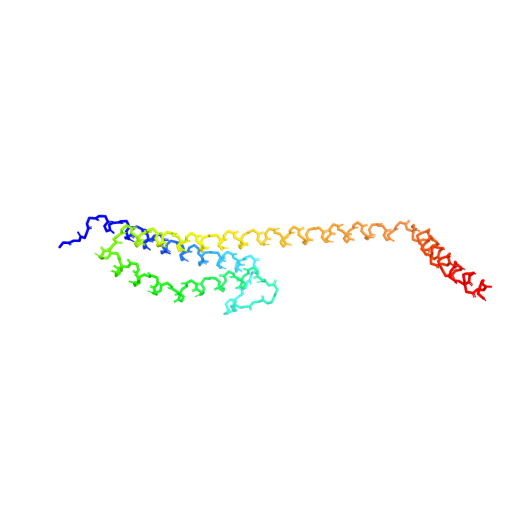38 N N . GLN A 1 98 ? 1.737 7.431 -6.499 1.00 59.72 98 GLN A N 1
ATOM 739 C CA . GLN A 1 98 ? 3.128 7.775 -6.791 1.00 59.72 98 GLN A CA 1
ATOM 740 C C . GLN A 1 98 ? 3.854 6.666 -7.562 1.00 59.72 98 GLN A C 1
ATOM 742 O O . GLN A 1 98 ? 4.644 6.981 -8.446 1.00 59.72 98 GLN A O 1
ATOM 747 N N . ALA A 1 99 ? 3.535 5.389 -7.325 1.00 58.88 99 ALA A N 1
ATOM 748 C CA . ALA A 1 99 ? 4.049 4.266 -8.123 1.00 58.88 99 ALA A CA 1
ATOM 749 C C . ALA A 1 99 ? 3.681 4.398 -9.610 1.00 58.88 99 ALA A C 1
ATOM 751 O O . ALA A 1 99 ? 4.512 4.261 -10.505 1.00 58.88 99 ALA A O 1
ATOM 752 N N . ALA A 1 100 ? 2.408 4.703 -9.877 1.00 60.72 100 ALA A N 1
ATOM 753 C CA . ALA A 1 100 ? 1.909 4.875 -11.236 1.00 60.72 100 ALA A CA 1
ATOM 754 C C . ALA A 1 100 ? 2.474 6.140 -11.902 1.00 60.72 100 ALA A C 1
ATOM 756 O O . ALA A 1 100 ? 2.715 6.141 -13.109 1.00 60.72 100 ALA A O 1
ATOM 757 N N . ALA A 1 101 ? 2.699 7.205 -11.127 1.00 62.44 101 ALA A N 1
ATOM 758 C CA . ALA A 1 101 ? 3.329 8.430 -11.607 1.00 62.44 101 ALA A CA 1
ATOM 759 C C . ALA A 1 101 ? 4.819 8.226 -11.937 1.00 62.44 101 ALA A C 1
ATOM 761 O O . ALA A 1 101 ? 5.264 8.671 -12.993 1.00 62.44 101 ALA A O 1
ATOM 762 N N . ARG A 1 102 ? 5.564 7.493 -11.097 1.00 61.34 102 ARG A N 1
ATOM 763 C CA . ARG A 1 102 ? 6.990 7.188 -11.307 1.00 61.34 102 ARG A CA 1
ATOM 764 C C . ARG A 1 102 ? 7.236 6.337 -12.549 1.00 61.34 102 ARG A C 1
ATOM 766 O O . ARG A 1 102 ? 8.112 6.674 -13.345 1.00 61.34 102 ARG A O 1
ATOM 773 N N . ALA A 1 103 ? 6.377 5.350 -12.793 1.00 63.94 103 ALA A N 1
ATOM 774 C CA . ALA A 1 103 ? 6.425 4.562 -14.022 1.00 63.94 103 ALA A CA 1
ATOM 775 C C . ALA A 1 103 ? 6.239 5.427 -15.282 1.00 63.94 103 ALA A C 1
ATOM 777 O O . ALA A 1 103 ? 6.937 5.248 -16.279 1.00 63.94 103 ALA A O 1
ATOM 778 N N . ARG A 1 104 ? 5.333 6.417 -15.240 1.00 63.66 104 ARG A N 1
ATOM 779 C CA . ARG A 1 104 ? 5.126 7.355 -16.359 1.00 63.66 104 ARG A CA 1
ATOM 780 C C . ARG A 1 104 ? 6.335 8.257 -16.577 1.00 63.66 104 ARG A C 1
ATOM 782 O O . ARG A 1 104 ? 6.709 8.493 -17.722 1.00 63.66 104 ARG A O 1
ATOM 789 N N . THR A 1 105 ? 6.957 8.743 -15.503 1.00 65.50 105 THR A N 1
ATOM 790 C CA . THR A 1 105 ? 8.165 9.570 -15.614 1.00 65.50 105 THR A CA 1
ATOM 791 C C . THR A 1 105 ? 9.358 8.773 -16.130 1.00 65.50 105 THR A C 1
ATOM 793 O O . THR A 1 105 ? 10.062 9.272 -16.999 1.00 65.50 10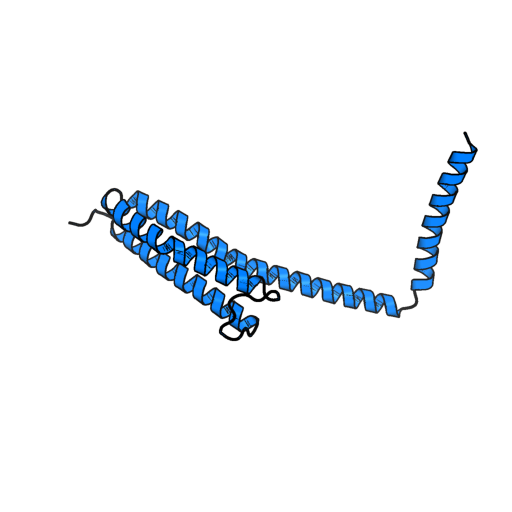5 THR A O 1
ATOM 796 N N . ALA A 1 106 ? 9.545 7.524 -15.691 1.00 65.50 106 ALA A N 1
ATOM 797 C CA . ALA A 1 106 ? 10.614 6.658 -16.189 1.00 65.50 106 ALA A CA 1
ATOM 798 C C . ALA A 1 106 ? 10.464 6.385 -17.697 1.00 65.50 106 ALA A C 1
ATOM 800 O O . ALA A 1 106 ? 11.422 6.509 -18.457 1.00 65.50 106 ALA A O 1
ATOM 801 N N . GLN A 1 107 ? 9.237 6.118 -18.159 1.00 66.50 107 GLN A N 1
ATOM 802 C CA . GLN A 1 107 ? 8.941 5.953 -19.586 1.00 66.50 107 GLN A CA 1
ATOM 803 C C . GLN A 1 107 ? 9.135 7.246 -20.391 1.00 66.50 107 GLN A C 1
ATOM 805 O O . GLN A 1 107 ? 9.631 7.204 -21.517 1.00 66.50 107 GLN A O 1
ATOM 810 N N . ALA A 1 108 ? 8.765 8.400 -19.828 1.00 69.88 108 ALA A N 1
ATOM 811 C CA . ALA A 1 108 ? 8.961 9.694 -20.477 1.00 69.88 108 ALA A CA 1
ATOM 812 C C . ALA A 1 108 ? 10.450 10.049 -20.618 1.00 69.88 108 ALA A C 1
ATOM 814 O O . ALA A 1 108 ? 10.855 10.551 -21.666 1.00 69.88 108 ALA A O 1
ATOM 815 N N . VAL A 1 109 ? 11.261 9.751 -19.598 1.00 72.31 109 VAL A N 1
ATOM 816 C CA . VAL A 1 109 ? 12.718 9.939 -19.633 1.00 72.31 109 VAL A CA 1
ATOM 817 C C . VAL A 1 109 ? 13.348 9.034 -20.688 1.00 72.31 109 VAL A C 1
ATOM 819 O O . VAL A 1 109 ? 14.042 9.551 -21.557 1.00 72.31 109 VAL A O 1
ATOM 822 N N . GLY A 1 110 ? 13.024 7.737 -20.706 1.00 72.69 110 GLY A N 1
ATOM 823 C CA . GLY A 1 110 ? 13.556 6.814 -21.717 1.00 72.69 110 GLY A CA 1
ATOM 824 C C . GLY A 1 110 ? 13.175 7.212 -23.147 1.00 72.69 110 GLY A C 1
ATOM 825 O O . GLY A 1 110 ? 14.014 7.200 -24.044 1.00 72.69 110 GLY A O 1
ATOM 826 N N . LYS A 1 111 ? 11.932 7.664 -23.367 1.00 81.69 111 LYS A N 1
ATOM 827 C CA . LYS A 1 111 ? 11.510 8.198 -24.672 1.00 81.69 111 LYS A CA 1
ATOM 828 C C . LYS A 1 111 ? 12.311 9.443 -25.061 1.00 81.69 111 LYS A C 1
ATOM 830 O O . LYS A 1 111 ? 12.684 9.587 -26.221 1.00 81.69 111 LYS A O 1
ATOM 835 N N . ARG A 1 112 ? 12.579 10.342 -24.110 1.00 74.06 112 ARG A N 1
ATOM 836 C CA . ARG A 1 112 ? 13.371 11.556 -24.349 1.00 74.06 112 ARG A CA 1
ATOM 837 C C . ARG A 1 112 ? 14.825 11.226 -24.676 1.00 74.06 112 ARG A C 1
ATOM 839 O O . ARG A 1 112 ? 15.389 11.854 -25.561 1.00 74.06 112 ARG A O 1
ATOM 846 N N . GLU A 1 113 ? 15.399 10.240 -23.998 1.00 75.75 113 GLU A N 1
ATOM 847 C CA . GLU A 1 113 ? 16.769 9.775 -24.213 1.00 75.75 113 GLU A CA 1
ATOM 848 C C . GLU A 1 113 ? 16.929 9.094 -25.579 1.00 75.75 113 GLU A C 1
ATOM 850 O O . GLU A 1 113 ? 17.868 9.396 -26.309 1.00 75.75 113 GLU A O 1
ATOM 855 N N . GLN A 1 114 ? 15.958 8.273 -25.994 1.00 79.88 114 GLN A N 1
ATOM 856 C CA . GLN A 1 114 ? 15.935 7.699 -27.343 1.00 79.88 114 GLN A CA 1
ATOM 857 C C . GLN A 1 114 ? 15.794 8.765 -28.431 1.00 79.88 114 GLN A C 1
ATOM 859 O O . GLN A 1 114 ? 16.514 8.711 -29.423 1.00 79.88 114 GLN A O 1
ATOM 864 N N . VAL A 1 115 ? 14.908 9.750 -28.247 1.00 81.38 115 VAL A N 1
ATOM 865 C CA . VAL A 1 115 ? 14.763 10.870 -29.194 1.00 81.38 115 VAL A CA 1
ATOM 866 C C . VAL A 1 115 ? 16.043 11.703 -29.248 1.00 81.38 115 VAL A C 1
ATOM 868 O O . VAL A 1 115 ? 16.489 12.059 -30.333 1.00 81.38 115 VAL A O 1
ATOM 871 N N . PHE A 1 116 ? 16.664 11.982 -28.100 1.00 81.38 116 PHE A N 1
ATOM 872 C CA . PHE A 1 116 ? 17.946 12.679 -28.050 1.00 81.38 116 PHE A CA 1
ATOM 873 C C . PHE A 1 116 ? 19.033 11.890 -28.781 1.00 81.38 116 PHE A C 1
ATOM 875 O O . PHE A 1 116 ? 19.710 12.457 -29.627 1.00 81.38 116 PHE A O 1
ATOM 882 N N . SER A 1 117 ? 19.157 10.585 -28.526 1.00 74.69 117 SER A N 1
ATOM 883 C CA . SER A 1 117 ? 20.126 9.732 -29.214 1.00 74.69 117 SER A CA 1
ATOM 884 C C . SER A 1 117 ? 19.872 9.678 -30.718 1.00 74.69 117 SER A C 1
ATOM 886 O O . SER A 1 117 ? 20.830 9.732 -31.478 1.00 74.69 117 SER A O 1
ATOM 888 N N . GLN A 1 118 ? 18.615 9.588 -31.162 1.00 83.31 118 GLN A N 1
ATOM 889 C CA . GLN A 1 118 ? 18.272 9.591 -32.586 1.00 83.31 118 GLN A CA 1
ATOM 890 C C . GLN A 1 118 ? 18.621 10.921 -33.251 1.00 83.31 118 GLN A C 1
ATOM 892 O O . GLN A 1 118 ? 19.234 10.918 -34.315 1.00 83.31 118 GLN A O 1
ATOM 897 N N . ASN A 1 119 ? 18.284 12.041 -32.612 1.00 82.12 119 ASN A N 1
ATOM 898 C CA . ASN A 1 119 ? 18.626 13.369 -33.112 1.00 82.12 119 ASN A CA 1
ATOM 899 C C . ASN A 1 119 ? 20.147 13.572 -33.136 1.00 82.12 119 ASN A C 1
ATOM 901 O O . ASN A 1 119 ? 20.684 14.021 -34.139 1.00 82.12 119 ASN A O 1
ATOM 905 N N . PHE A 1 120 ? 20.851 13.155 -32.082 1.00 75.88 120 PHE A N 1
ATOM 906 C CA . PHE A 1 120 ? 22.308 13.221 -32.003 1.00 75.88 120 PHE A CA 1
ATOM 907 C C . PHE A 1 120 ? 22.983 12.338 -33.062 1.00 75.88 120 PHE A C 1
ATOM 909 O O . PHE A 1 120 ? 23.949 12.753 -33.689 1.00 75.88 120 PHE A O 1
ATOM 916 N N . SER A 1 121 ? 22.465 11.133 -33.322 1.00 67.94 121 SER A N 1
ATOM 917 C CA . SER A 1 121 ? 22.949 10.269 -34.408 1.00 67.94 121 SER A CA 1
ATOM 918 C C . SER A 1 121 ? 22.649 10.840 -35.797 1.00 67.94 121 SER A C 1
ATOM 920 O O . SER A 1 121 ? 23.462 10.674 -36.704 1.00 67.94 121 SER A O 1
ATOM 922 N N . ALA A 1 122 ? 21.514 11.522 -35.969 1.00 70.25 122 ALA A N 1
ATOM 923 C CA . ALA A 1 122 ? 21.186 12.222 -37.207 1.00 70.25 122 ALA A CA 1
ATOM 924 C C . ALA A 1 122 ? 22.146 13.397 -37.449 1.00 70.25 122 ALA A C 1
ATOM 926 O O . ALA A 1 122 ? 22.645 13.541 -38.561 1.00 70.25 122 ALA A O 1
ATOM 927 N N . GLU A 1 123 ? 22.483 14.163 -36.408 1.00 66.06 123 GLU A N 1
ATOM 928 C CA . GLU A 1 123 ? 23.500 15.220 -36.472 1.00 66.06 123 GLU A CA 1
ATOM 929 C C . GLU A 1 123 ? 24.915 14.653 -36.684 1.00 66.06 123 GLU A C 1
ATOM 931 O O . GLU A 1 123 ? 25.707 15.223 -37.428 1.00 66.06 123 GLU A O 1
ATOM 936 N N . LEU A 1 124 ? 25.246 13.488 -36.112 1.00 62.75 124 LEU A N 1
ATOM 937 C CA . LEU A 1 124 ? 26.511 12.780 -36.366 1.00 62.75 124 LEU A CA 1
ATOM 938 C C . LEU A 1 124 ? 26.700 12.370 -37.834 1.00 62.75 124 LEU A C 1
ATOM 940 O O . LEU A 1 124 ? 27.831 12.325 -38.319 1.00 62.75 124 LEU A O 1
ATOM 944 N N . GLY A 1 125 ? 25.609 12.111 -38.556 1.00 63.84 125 GLY A N 1
ATOM 945 C CA . GLY A 1 125 ? 25.637 11.683 -39.955 1.00 63.84 125 GLY A CA 1
ATOM 946 C C . GLY A 1 125 ? 25.825 12.800 -40.989 1.00 63.84 125 GLY A C 1
ATOM 947 O O . GLY A 1 125 ? 26.171 12.492 -42.128 1.00 63.84 125 GLY A O 1
ATOM 948 N N . THR A 1 126 ? 25.623 14.079 -40.645 1.00 61.75 126 THR A N 1
ATOM 949 C CA . THR A 1 126 ? 25.577 15.180 -41.635 1.00 61.75 126 THR A CA 1
ATOM 950 C C . THR A 1 126 ? 26.934 15.800 -41.989 1.00 61.75 126 THR A C 1
ATOM 952 O O . THR A 1 126 ? 26.989 16.711 -42.809 1.00 61.75 126 THR A O 1
ATOM 955 N N . GLY A 1 127 ? 28.056 15.323 -41.436 1.00 57.62 127 GLY A N 1
ATOM 956 C CA . GLY A 1 127 ? 29.393 15.839 -41.786 1.00 57.62 127 GLY A CA 1
ATOM 957 C C . GLY A 1 127 ? 29.684 17.284 -41.330 1.00 57.62 127 GLY A C 1
ATOM 958 O O . GLY A 1 127 ? 30.782 17.792 -41.563 1.00 57.62 127 GLY A O 1
ATOM 959 N N . GLU A 1 128 ? 28.758 17.929 -40.614 1.00 54.69 128 GLU A N 1
ATOM 960 C CA . GLU A 1 128 ? 28.890 19.294 -40.067 1.00 54.69 128 GLU A CA 1
ATOM 961 C C . GLU A 1 128 ? 29.912 19.416 -38.916 1.00 54.69 128 GLU A C 1
ATOM 963 O O . GLU A 1 128 ? 30.308 20.517 -38.526 1.00 54.69 128 GLU A O 1
ATOM 968 N N . TRP A 1 129 ? 30.419 18.290 -38.403 1.00 54.91 129 TRP A N 1
ATOM 969 C CA . TRP A 1 129 ? 31.387 18.223 -37.296 1.00 54.91 129 TRP A CA 1
ATOM 970 C C . TRP A 1 129 ? 32.731 18.879 -37.589 1.00 54.91 129 TRP A C 1
ATOM 972 O O . TRP A 1 129 ? 33.439 19.255 -36.652 1.00 54.91 129 TRP A O 1
ATOM 982 N N . SER A 1 130 ? 33.076 19.071 -38.868 1.00 56.28 130 SER A N 1
ATOM 983 C CA . SER A 1 130 ? 34.261 19.856 -39.216 1.00 56.28 130 SER A CA 1
ATOM 984 C C . SER A 1 130 ? 34.122 21.295 -38.708 1.00 56.28 130 SER A C 1
ATOM 986 O O . SER A 1 130 ? 35.050 21.819 -38.103 1.00 56.28 130 SER A O 1
ATOM 988 N N . GLN A 1 131 ? 32.941 21.904 -38.827 1.00 55.47 131 GLN A N 1
ATOM 989 C CA . GLN A 1 131 ? 32.704 23.301 -38.473 1.00 55.47 131 GLN A CA 1
ATOM 990 C C . GLN A 1 131 ? 32.576 23.504 -36.951 1.00 55.47 131 GLN A C 1
ATOM 992 O O . GLN A 1 131 ? 33.125 24.464 -36.407 1.00 55.47 131 GLN A O 1
ATOM 997 N N . PHE A 1 132 ? 31.948 22.559 -36.238 1.00 56.75 132 PHE A N 1
ATOM 998 C CA . PHE A 1 132 ? 31.839 22.579 -34.769 1.00 56.75 132 PHE A CA 1
ATOM 999 C C . PHE A 1 132 ? 33.188 22.376 -34.059 1.00 56.75 132 PHE A C 1
ATOM 1001 O O . PHE A 1 132 ? 33.452 23.017 -33.035 1.00 56.75 132 PHE A O 1
ATOM 1008 N N . SER A 1 133 ? 34.071 21.537 -34.614 1.00 59.81 133 SER A N 1
ATOM 1009 C CA . SER A 1 133 ? 35.422 21.333 -34.078 1.00 59.81 133 SER A CA 1
ATOM 1010 C C . SER A 1 133 ? 36.248 22.620 -34.133 1.00 59.81 133 SER A C 1
ATOM 1012 O O . SER A 1 133 ? 36.874 22.974 -33.137 1.00 59.81 133 SER A O 1
ATOM 1014 N N . TRP A 1 134 ? 36.214 23.364 -35.246 1.00 50.44 134 TRP A N 1
ATOM 1015 C CA . TRP A 1 134 ? 36.966 24.620 -35.395 1.00 50.44 134 TRP A CA 1
ATOM 1016 C C . TRP A 1 134 ? 36.458 25.743 -34.490 1.00 50.44 134 TRP A C 1
ATOM 1018 O O . TRP A 1 134 ? 37.268 26.485 -33.939 1.00 50.44 134 TRP A O 1
ATOM 1028 N N . ILE A 1 135 ? 35.141 25.858 -34.292 1.00 68.62 135 ILE A N 1
ATOM 1029 C CA . ILE A 1 135 ? 34.565 26.875 -33.397 1.00 68.62 135 ILE A CA 1
ATOM 1030 C C . ILE A 1 135 ? 34.934 26.567 -31.940 1.00 68.62 135 ILE A C 1
ATOM 1032 O O . ILE A 1 135 ? 35.354 27.461 -31.205 1.00 68.62 135 ILE A O 1
ATOM 1036 N N . THR A 1 136 ? 34.858 25.297 -31.532 1.00 67.50 136 THR A N 1
ATOM 1037 C CA . THR A 1 136 ? 35.188 24.884 -30.159 1.00 67.50 136 THR A CA 1
ATOM 1038 C C . THR A 1 136 ? 36.692 24.991 -29.879 1.00 67.50 136 THR A C 1
ATOM 1040 O O . THR A 1 136 ? 37.082 25.538 -28.846 1.00 67.50 136 THR A O 1
ATOM 1043 N N . PHE A 1 137 ? 37.550 24.572 -30.821 1.00 64.31 137 PHE A N 1
ATOM 1044 C CA . PHE A 1 137 ? 38.999 24.809 -30.742 1.00 64.31 137 PHE A CA 1
ATOM 1045 C C . PHE A 1 137 ? 39.332 26.305 -30.740 1.00 64.31 137 PHE A C 1
ATOM 1047 O O . PHE A 1 137 ? 40.191 26.727 -29.974 1.00 64.31 137 PHE A O 1
ATOM 1054 N N . GLY A 1 138 ? 38.644 27.119 -31.545 1.00 72.31 138 GLY A N 1
ATOM 1055 C CA . GLY A 1 138 ? 38.856 28.566 -31.618 1.00 72.31 138 GLY A CA 1
ATOM 1056 C C . GLY A 1 138 ? 38.526 29.287 -30.310 1.00 72.31 138 GLY A C 1
ATOM 1057 O O . GLY A 1 138 ? 39.305 30.127 -29.863 1.00 72.31 138 GLY A O 1
ATOM 1058 N N . ILE A 1 139 ? 37.424 28.917 -29.648 1.00 71.69 139 ILE A N 1
ATOM 1059 C CA . ILE A 1 139 ? 37.048 29.465 -28.334 1.00 71.69 139 ILE A CA 1
ATOM 1060 C C . ILE A 1 139 ? 38.056 29.039 -27.255 1.00 71.69 139 ILE A C 1
ATOM 1062 O O . ILE A 1 139 ? 38.468 29.872 -26.443 1.00 71.69 139 ILE A O 1
ATOM 1066 N N . MET A 1 140 ? 38.509 27.779 -27.260 1.00 64.00 140 MET A N 1
ATOM 1067 C CA . MET A 1 140 ? 39.556 27.322 -26.334 1.00 64.00 140 MET A CA 1
ATOM 1068 C C . MET A 1 140 ? 40.887 28.051 -26.565 1.00 64.00 140 MET A C 1
ATOM 1070 O O . MET A 1 140 ? 41.483 28.541 -25.606 1.00 64.00 140 MET A O 1
ATOM 1074 N N . LEU A 1 141 ? 41.321 28.202 -27.820 1.00 64.81 141 LEU A N 1
ATOM 1075 C CA . LEU A 1 141 ? 42.569 28.886 -28.168 1.00 64.81 141 LEU A CA 1
ATOM 1076 C C . LEU A 1 141 ? 42.525 30.375 -27.795 1.00 64.81 141 LEU A C 1
ATOM 1078 O O . LEU A 1 141 ? 43.486 30.904 -27.239 1.00 64.81 141 LEU A O 1
ATOM 1082 N N . TYR A 1 142 ? 41.393 31.043 -28.036 1.00 67.19 142 TYR A N 1
ATOM 1083 C CA . TYR A 1 142 ? 41.199 32.449 -27.677 1.00 67.19 142 TYR A CA 1
ATOM 1084 C C . TYR A 1 142 ? 41.258 32.662 -26.162 1.00 67.19 142 TYR A C 1
ATOM 1086 O O . TYR A 1 142 ? 41.909 33.593 -25.686 1.00 67.19 142 TYR A O 1
ATOM 1094 N N . THR A 1 143 ? 40.640 31.760 -25.397 1.00 66.12 143 THR A N 1
ATOM 1095 C CA . THR A 1 143 ? 40.636 31.837 -23.932 1.00 66.12 143 THR A CA 1
ATOM 1096 C C . THR A 1 143 ? 42.039 31.580 -23.364 1.00 66.12 143 THR A C 1
ATOM 1098 O O . THR A 1 143 ? 42.472 32.296 -22.464 1.00 66.12 143 THR A O 1
ATOM 1101 N N . SER A 1 144 ? 42.810 30.653 -23.947 1.00 67.00 144 SER A N 1
ATOM 1102 C CA . SER A 1 144 ? 44.218 30.431 -23.579 1.00 67.00 144 SER A CA 1
ATOM 1103 C C . SER A 1 144 ? 45.140 31.605 -23.944 1.00 67.00 144 SER A C 1
ATOM 1105 O O . SER A 1 144 ? 46.003 31.974 -23.146 1.00 67.00 144 SER A O 1
ATOM 1107 N N . CYS A 1 145 ? 44.954 32.242 -25.105 1.00 56.09 145 CYS A N 1
ATOM 1108 C CA . CYS A 1 145 ? 45.738 33.420 -25.495 1.00 56.09 145 CYS A CA 1
ATOM 1109 C C . CYS A 1 145 ? 45.413 34.657 -24.643 1.00 56.09 145 CYS A C 1
ATOM 1111 O O . CYS A 1 145 ? 46.326 35.403 -24.287 1.00 56.09 145 CYS A O 1
ATOM 1113 N N . ALA A 1 146 ? 44.149 34.859 -24.260 1.00 58.69 146 ALA A N 1
ATOM 1114 C CA . ALA A 1 146 ? 43.754 35.947 -23.367 1.00 58.69 146 ALA A CA 1
ATOM 1115 C C . ALA A 1 146 ? 44.426 35.828 -21.985 1.00 58.69 146 ALA A C 1
ATOM 1117 O O . ALA A 1 146 ? 44.919 36.824 -21.450 1.00 58.69 146 ALA A O 1
ATOM 1118 N N . SER A 1 147 ? 44.535 34.608 -21.444 1.00 56.00 147 SER A N 1
ATOM 1119 C CA . SER A 1 147 ? 45.247 34.352 -20.184 1.00 56.00 147 SER A CA 1
ATOM 1120 C C . SER A 1 147 ? 46.762 34.585 -20.288 1.00 56.00 147 SER A C 1
ATOM 1122 O O . SER A 1 147 ? 47.361 35.126 -19.357 1.00 56.00 147 SER A O 1
ATOM 1124 N N . ALA A 1 148 ? 47.391 34.260 -21.422 1.00 55.12 148 ALA A N 1
ATOM 1125 C CA . ALA A 1 148 ? 48.824 34.495 -21.632 1.00 55.12 148 ALA A CA 1
ATOM 1126 C C . ALA A 1 148 ? 49.179 35.993 -21.741 1.00 55.12 148 ALA A C 1
ATOM 1128 O O . ALA A 1 148 ? 50.188 36.434 -21.192 1.00 55.12 148 ALA A O 1
ATOM 1129 N N . VAL A 1 149 ? 48.325 36.801 -22.381 1.00 57.19 149 VAL A N 1
ATOM 1130 C CA . VAL A 1 149 ? 48.525 38.259 -22.495 1.00 57.19 149 VAL A CA 1
ATOM 1131 C C . VAL A 1 149 ? 48.348 38.967 -21.147 1.00 57.19 149 VAL A C 1
ATOM 1133 O O . VAL A 1 149 ? 49.046 39.942 -20.875 1.00 57.19 149 VAL A O 1
ATOM 1136 N N . SER A 1 150 ? 47.473 38.467 -20.268 1.00 54.12 150 SER A N 1
ATOM 1137 C CA . SER A 1 150 ? 47.339 39.014 -18.909 1.00 54.12 150 SER A CA 1
ATOM 1138 C C . SER A 1 150 ? 48.540 38.729 -17.998 1.00 54.12 150 SER A C 1
ATOM 1140 O O . SER A 1 150 ? 48.808 39.524 -17.102 1.00 54.12 150 SER A O 1
ATOM 1142 N N . LEU A 1 151 ? 49.286 37.646 -18.246 1.00 52.53 151 LEU A N 1
ATOM 1143 C CA . LEU A 1 151 ? 50.486 37.280 -17.482 1.00 52.53 151 LEU A CA 1
ATOM 1144 C C . LEU A 1 151 ? 51.745 38.041 -17.925 1.00 52.53 151 LEU A C 1
ATOM 1146 O O . LEU A 1 151 ? 52.631 38.258 -17.113 1.00 52.53 151 LEU A O 1
ATOM 1150 N N . LEU A 1 152 ? 51.812 38.490 -19.182 1.00 52.69 152 LEU A N 1
ATOM 1151 C CA . LEU A 1 152 ? 52.916 39.312 -19.709 1.00 52.69 152 LEU A CA 1
ATOM 1152 C C . LEU A 1 152 ? 52.797 40.812 -19.373 1.00 52.69 152 LEU A C 1
ATOM 1154 O O . LEU A 1 152 ? 53.649 41.601 -19.776 1.00 52.69 152 LEU A O 1
ATOM 1158 N N . ARG A 1 153 ? 51.724 41.220 -18.683 1.00 52.34 153 ARG A N 1
ATOM 1159 C CA . ARG A 1 153 ? 51.460 42.613 -18.283 1.00 52.34 153 ARG A CA 1
ATOM 1160 C C . ARG A 1 153 ? 51.675 42.864 -16.779 1.00 52.34 153 ARG A C 1
ATOM 1162 O O . ARG A 1 153 ? 51.299 43.933 -16.301 1.00 52.34 153 ARG A O 1
ATOM 1169 N N . GLN A 1 154 ? 52.243 41.892 -16.062 1.00 46.97 154 GLN A N 1
ATOM 1170 C CA . GLN A 1 154 ? 52.790 42.035 -14.706 1.00 46.97 154 GLN A CA 1
ATOM 1171 C C . GLN A 1 154 ? 54.314 42.099 -14.780 1.00 46.97 154 GLN A C 1
ATOM 1173 O O . GLN A 1 154 ? 54.891 42.845 -13.961 1.00 46.97 154 GLN A O 1
#

Foldseek 3Di:
DADDQLVLLVVLLVVLVVLLVLLVVQLVVLCVVVVPDPPDQDDPVRVLNVLSSVLSVVSVVCSVVLNVCSNVVCRVPVVVSSVVSVVVSVVSVVSSVVSVVVVVVVVVVVVVVVVVVVVVVVVVPPPCVVVVVCVVVVVVVVVVVVVVVVVVVD

pLDDT: mean 79.41, std 13.62, range [46.97, 94.75]

Sequence (154 aa):
GLPRHYGCVIAVGSAGVLVNIGLAAAVVAARRRHQIKFPNMHQPDAPDFNWAVQVHLDYSSEAAFFYFTLLTGGLDSPRLAALAGLAFLLSRSVARQQAAARARTAQAVGKREQVFSQNFSAELGTGEWSQFSWITFGIMLYTSCASAVSLLRQ

Radius of gyration: 28.95 Å; chains: 1; bounding box: 77×59×65 Å